Protein AF-A0A378BQN9-F1 (afdb_monomer_lite)

pLDDT: mean 83.09, std 16.57, range [41.69, 97.5]

Secondary structure (DSSP, 8-state):
------THHHHHHHHHHHHHHHTSTT-TT---HHHHHHHHHHHHHHHS-HHHHHHHHHHHGGGS--

Foldseek 3Di:
DPPDDPVVVLLVVLVVVLVVQCVDPPRVPPDDCVSVVSVVVVVVVVPDDPVVVVVVVVVVVVPPDD

Radius of gyration: 18.86 Å; chains: 1; bounding box: 32×31×54 Å

Structure (mmCIF, N/CA/C/O backbone):
data_AF-A0A378BQN9-F1
#
_entry.id   AF-A0A378BQN9-F1
#
loop_
_atom_site.group_PDB
_atom_site.id
_atom_site.type_symbol
_atom_site.label_atom_id
_atom_site.label_alt_id
_atom_site.label_comp_id
_atom_site.label_asym_id
_atom_site.label_entity_id
_atom_site.label_seq_id
_atom_site.pdbx_PDB_ins_code
_atom_site.Cartn_x
_atom_site.Cartn_y
_atom_site.Cartn_z
_atom_site.occupancy
_atom_site.B_iso_or_equiv
_atom_site.auth_seq_id
_atom_site.auth_comp_id
_atom_site.auth_asym_id
_atom_site.auth_atom_id
_atom_site.pdbx_PDB_model_num
ATOM 1 N N . MET A 1 1 ? 2.785 10.872 21.890 1.00 41.69 1 MET A N 1
ATOM 2 C CA . MET A 1 1 ? 3.321 10.020 20.802 1.00 41.69 1 MET A CA 1
ATOM 3 C C . MET A 1 1 ? 2.214 9.106 20.280 1.00 41.69 1 MET A C 1
ATOM 5 O O . MET A 1 1 ? 1.987 8.056 20.854 1.00 41.69 1 MET A O 1
ATOM 9 N N . THR A 1 2 ? 1.516 9.474 19.206 1.00 43.00 2 THR A N 1
ATOM 10 C CA . THR A 1 2 ? 0.705 8.527 18.410 1.00 43.00 2 THR A CA 1
ATOM 11 C C . THR A 1 2 ? 1.080 8.733 16.950 1.00 43.00 2 THR A C 1
ATOM 13 O O . THR A 1 2 ? 0.561 9.587 16.236 1.00 43.00 2 THR A O 1
ATOM 16 N N . ARG A 1 3 ? 2.113 8.003 16.534 1.00 52.75 3 ARG A N 1
ATOM 17 C CA . ARG A 1 3 ? 2.768 8.115 15.231 1.00 52.75 3 ARG A CA 1
ATOM 18 C C . ARG A 1 3 ? 1.938 7.373 14.179 1.00 52.75 3 ARG A C 1
ATOM 20 O O . ARG A 1 3 ? 2.342 6.317 13.723 1.00 52.75 3 ARG A O 1
ATOM 27 N N . GLY A 1 4 ? 0.777 7.899 13.793 1.00 60.09 4 GLY A N 1
ATOM 28 C CA . GLY A 1 4 ? 0.025 7.301 12.688 1.00 60.09 4 GLY A CA 1
ATOM 29 C C . GLY A 1 4 ? -1.421 7.739 12.588 1.00 60.09 4 GLY A C 1
ATOM 30 O O . GLY A 1 4 ? -2.267 7.043 13.118 1.00 60.09 4 GLY A O 1
ATOM 31 N N . ARG A 1 5 ? -1.685 8.855 11.895 1.00 62.94 5 ARG A N 1
ATOM 32 C CA . ARG A 1 5 ? -2.955 9.195 11.213 1.00 62.94 5 ARG A CA 1
ATOM 33 C C . ARG A 1 5 ? -2.702 10.306 10.189 1.00 62.94 5 ARG A C 1
ATOM 35 O O . ARG A 1 5 ? -3.253 11.394 10.289 1.00 62.94 5 ARG A O 1
ATOM 42 N N . LYS A 1 6 ? -1.783 10.081 9.249 1.00 73.00 6 LYS A N 1
ATOM 43 C CA . LYS A 1 6 ? -1.702 10.938 8.057 1.00 73.00 6 LYS A CA 1
ATOM 44 C C . LYS A 1 6 ? -2.362 10.155 6.926 1.00 73.00 6 LYS A C 1
ATOM 46 O O . LYS A 1 6 ? -1.658 9.339 6.335 1.00 73.00 6 LYS A O 1
ATOM 51 N N . PRO A 1 7 ? -3.678 10.310 6.684 1.00 78.19 7 PRO A N 1
ATOM 52 C CA . PRO A 1 7 ? -4.398 9.533 5.668 1.00 78.19 7 PRO A CA 1
ATOM 53 C C . PRO A 1 7 ? -3.743 9.644 4.283 1.00 78.19 7 PRO A C 1
ATOM 55 O O . PRO A 1 7 ? -3.724 8.684 3.523 1.00 78.19 7 PRO A O 1
ATOM 58 N N . GLN A 1 8 ? -3.065 10.764 4.021 1.00 86.19 8 GLN A N 1
ATOM 59 C CA . GLN A 1 8 ? -2.287 11.005 2.805 1.00 86.19 8 GLN A CA 1
ATOM 60 C C . GLN A 1 8 ? -1.169 9.971 2.582 1.00 86.19 8 GLN A C 1
ATOM 62 O O . GLN A 1 8 ? -0.773 9.726 1.448 1.00 86.19 8 GLN A O 1
ATOM 67 N N . ARG A 1 9 ? -0.654 9.332 3.642 1.00 90.62 9 ARG A N 1
ATOM 68 C CA . ARG A 1 9 ? 0.437 8.352 3.526 1.00 90.62 9 ARG A CA 1
ATOM 69 C C . ARG A 1 9 ? 0.025 7.083 2.799 1.00 90.62 9 ARG A C 1
ATOM 71 O O . ARG A 1 9 ? 0.865 6.500 2.131 1.00 90.62 9 ARG A O 1
ATOM 78 N N . VAL A 1 10 ? -1.230 6.654 2.920 1.00 93.31 10 VAL A N 1
ATOM 79 C CA . VAL A 1 10 ? -1.697 5.441 2.231 1.00 93.31 10 VAL A CA 1
ATOM 80 C C . VAL A 1 10 ? -1.681 5.667 0.720 1.00 93.31 10 VAL A C 1
ATOM 82 O O . VAL A 1 10 ? -1.157 4.843 -0.022 1.00 93.31 10 VAL A O 1
ATOM 85 N N . GLN A 1 11 ? -2.130 6.845 0.282 1.00 93.56 11 GLN A N 1
ATOM 86 C CA . GLN A 1 11 ? -2.039 7.259 -1.116 1.00 93.56 11 GLN A CA 1
ATOM 87 C C . GLN A 1 11 ? -0.587 7.369 -1.598 1.00 93.56 11 GLN A C 1
ATOM 89 O O . GLN A 1 11 ? -0.263 6.910 -2.688 1.00 93.56 11 GLN A O 1
ATOM 94 N N . GLN A 1 12 ? 0.309 7.924 -0.776 1.00 95.75 12 GLN A N 1
ATOM 95 C CA . GLN A 1 12 ? 1.737 7.995 -1.107 1.00 95.75 12 GLN A CA 1
ATOM 96 C C . GLN A 1 12 ? 2.372 6.607 -1.250 1.00 95.75 12 GLN A C 1
ATOM 98 O O . GLN A 1 12 ? 3.184 6.406 -2.149 1.00 95.75 12 GLN A O 1
ATOM 103 N N . ILE A 1 13 ? 2.001 5.645 -0.401 1.00 95.44 13 ILE A N 1
ATOM 104 C CA . ILE A 1 13 ? 2.477 4.259 -0.502 1.00 95.44 13 ILE A CA 1
ATOM 105 C C . ILE A 1 13 ? 2.003 3.627 -1.813 1.00 95.44 13 ILE A C 1
ATOM 107 O O . ILE A 1 13 ? 2.827 3.062 -2.528 1.00 95.44 13 ILE A O 1
ATOM 111 N N . ALA A 1 14 ? 0.719 3.762 -2.163 1.00 96.00 14 ALA A N 1
ATOM 112 C CA . ALA A 1 14 ? 0.196 3.245 -3.429 1.00 96.00 14 ALA A CA 1
ATOM 113 C C . ALA A 1 14 ? 0.962 3.822 -4.634 1.00 96.00 14 ALA A C 1
ATOM 115 O O . ALA A 1 14 ? 1.473 3.064 -5.455 1.00 96.00 14 ALA A O 1
ATOM 116 N N . LEU A 1 15 ? 1.129 5.150 -4.676 1.00 96.06 15 LEU A N 1
ATOM 117 C CA . LEU A 1 15 ? 1.812 5.849 -5.769 1.00 96.06 15 LEU A CA 1
ATOM 118 C C . LEU A 1 15 ? 3.292 5.461 -5.890 1.00 96.06 15 LEU A C 1
ATOM 120 O O . LEU A 1 15 ? 3.779 5.181 -6.980 1.00 96.06 15 LEU A O 1
ATOM 124 N N . THR A 1 16 ? 4.024 5.459 -4.775 1.00 97.38 16 THR A N 1
ATOM 125 C CA . THR A 1 16 ? 5.462 5.137 -4.787 1.00 97.38 16 THR A CA 1
ATOM 126 C C . THR A 1 16 ? 5.723 3.683 -5.160 1.00 97.38 16 THR A C 1
ATOM 128 O O . THR A 1 16 ? 6.693 3.405 -5.858 1.00 97.38 16 THR A O 1
ATOM 131 N N . SER A 1 17 ? 4.840 2.765 -4.763 1.00 97.00 17 SER A N 1
ATOM 132 C CA . SER A 1 17 ? 4.975 1.346 -5.104 1.00 97.00 17 SER A CA 1
ATOM 133 C C . SER A 1 17 ? 4.647 1.070 -6.577 1.00 97.00 17 SER A C 1
ATOM 135 O O . SER A 1 17 ? 5.307 0.251 -7.211 1.00 97.00 17 SER A O 1
ATOM 137 N N . GLU A 1 18 ? 3.670 1.780 -7.148 1.00 97.50 18 GLU A N 1
ATOM 138 C CA . GLU A 1 18 ? 3.380 1.743 -8.587 1.00 97.50 18 GLU A CA 1
ATOM 139 C C . GLU A 1 18 ? 4.545 2.315 -9.408 1.00 97.50 18 GLU A C 1
ATOM 141 O O . GLU A 1 18 ? 4.948 1.732 -10.417 1.00 97.50 18 GLU A O 1
ATOM 146 N N . ALA A 1 19 ? 5.135 3.420 -8.941 1.00 96.94 19 ALA A N 1
ATOM 147 C CA . ALA A 1 19 ? 6.320 4.011 -9.553 1.00 96.94 19 ALA A CA 1
ATOM 148 C C . ALA A 1 19 ? 7.542 3.073 -9.505 1.00 96.94 19 ALA A C 1
ATOM 150 O O . ALA A 1 19 ? 8.276 3.011 -10.487 1.00 96.94 19 ALA A O 1
ATOM 151 N N . ASP A 1 20 ? 7.743 2.310 -8.419 1.00 97.38 20 ASP A N 1
ATOM 152 C CA . ASP A 1 20 ? 8.825 1.309 -8.326 1.00 97.38 20 ASP A CA 1
ATOM 153 C C . ASP A 1 20 ? 8.694 0.218 -9.394 1.00 97.38 20 ASP A C 1
ATOM 155 O O . ASP A 1 20 ? 9.676 -0.133 -10.048 1.00 97.38 20 ASP A O 1
ATOM 159 N N . VAL A 1 21 ? 7.479 -0.298 -9.609 1.00 96.62 21 VAL A N 1
ATOM 160 C CA . VAL A 1 21 ? 7.244 -1.316 -10.641 1.00 96.62 21 VAL A CA 1
ATOM 161 C C . VAL A 1 21 ? 7.487 -0.744 -12.030 1.00 96.62 21 VAL A C 1
ATOM 163 O O . VAL A 1 21 ? 8.222 -1.347 -12.808 1.00 96.62 21 VAL A O 1
ATOM 166 N N . ARG A 1 22 ? 6.928 0.432 -12.334 1.00 97.06 22 ARG A N 1
ATOM 167 C CA . ARG A 1 22 ? 7.062 1.050 -13.663 1.00 97.06 22 ARG A CA 1
ATOM 168 C C . ARG A 1 22 ? 8.448 1.612 -13.958 1.00 97.06 22 ARG A C 1
ATOM 170 O O . ARG A 1 22 ? 8.773 1.818 -15.121 1.00 97.06 22 ARG A O 1
ATOM 177 N N . GLY A 1 23 ? 9.265 1.852 -12.934 1.00 96.88 23 GLY A N 1
ATOM 178 C CA . GLY A 1 23 ? 10.658 2.273 -13.092 1.00 96.88 23 GLY A CA 1
ATOM 179 C C . GLY A 1 23 ? 11.582 1.168 -13.612 1.00 96.88 23 GLY A C 1
ATOM 180 O O . GLY A 1 23 ? 12.730 1.444 -13.957 1.00 96.88 23 GLY A O 1
A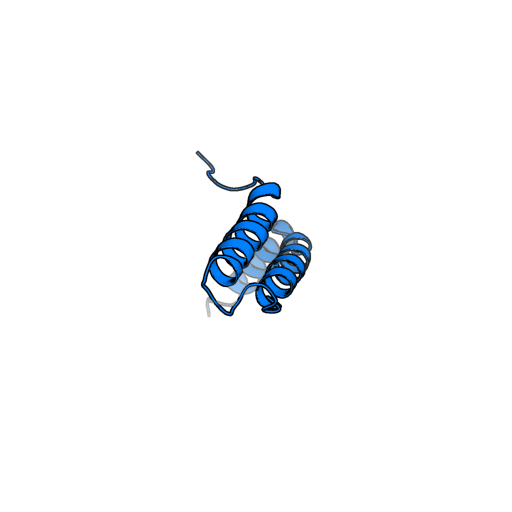TOM 181 N N . ARG A 1 24 ? 1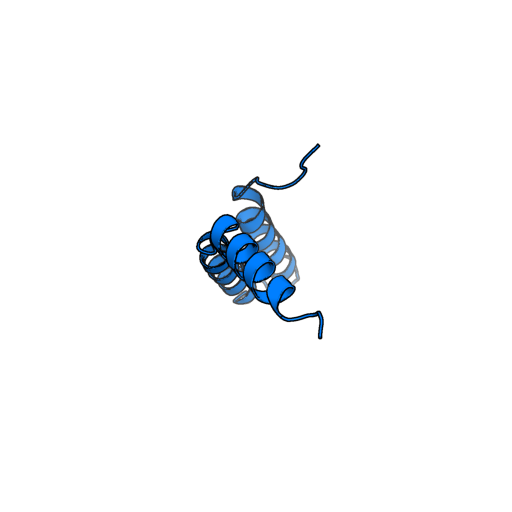1.107 -0.082 -13.672 1.00 96.50 24 ARG A N 1
ATOM 182 C CA . ARG A 1 24 ? 11.862 -1.219 -14.206 1.00 96.50 24 ARG A CA 1
ATOM 183 C C . ARG A 1 24 ? 11.662 -1.307 -15.715 1.00 96.50 24 ARG A C 1
ATOM 185 O O . ARG A 1 24 ? 10.530 -1.288 -16.191 1.00 96.50 24 ARG A O 1
ATOM 192 N N . THR A 1 25 ? 12.758 -1.461 -16.454 1.00 96.94 25 THR A N 1
ATOM 193 C CA . THR A 1 25 ? 12.724 -1.628 -17.912 1.00 96.94 25 THR A CA 1
ATOM 194 C C . THR A 1 25 ? 11.801 -2.779 -18.311 1.00 96.94 25 THR A C 1
ATOM 196 O O . THR A 1 25 ? 11.946 -3.891 -17.800 1.00 96.94 25 THR A O 1
ATOM 199 N N . GLY A 1 26 ? 10.864 -2.511 -19.221 1.00 96.94 26 GLY A N 1
ATOM 200 C CA . GLY A 1 26 ? 9.865 -3.477 -19.687 1.00 96.94 26 GLY A CA 1
ATOM 201 C C . GLY A 1 26 ? 8.582 -3.541 -18.846 1.00 96.94 26 GLY A C 1
ATOM 202 O O . GLY A 1 26 ? 7.700 -4.338 -19.162 1.00 96.94 26 GLY A O 1
ATOM 203 N N . PHE A 1 27 ? 8.455 -2.725 -17.793 1.00 95.50 27 PHE A N 1
ATOM 204 C CA . PHE A 1 27 ? 7.271 -2.645 -16.927 1.00 95.50 27 PHE A CA 1
ATOM 205 C C . PHE A 1 27 ? 6.590 -1.272 -16.955 1.00 95.50 27 PHE A C 1
ATOM 207 O O . PHE A 1 27 ? 5.695 -1.011 -16.151 1.00 95.50 27 PHE A O 1
ATOM 214 N N . GLU A 1 28 ? 6.953 -0.398 -17.891 1.00 97.25 28 GLU A N 1
ATOM 215 C CA . GLU A 1 28 ? 6.488 0.991 -17.970 1.00 97.25 28 GLU A CA 1
ATOM 216 C C . GLU A 1 28 ? 4.954 1.084 -18.060 1.00 97.25 28 GLU A C 1
ATOM 218 O O . GLU A 1 28 ? 4.346 2.002 -17.511 1.00 97.25 28 GLU A O 1
ATOM 223 N N . ALA A 1 29 ? 4.325 0.097 -18.707 1.00 95.75 29 ALA A N 1
ATOM 224 C CA . ALA A 1 29 ? 2.876 -0.023 -18.864 1.00 95.75 29 ALA A CA 1
ATOM 225 C C . ALA A 1 29 ? 2.238 -1.081 -17.945 1.00 95.75 29 ALA A C 1
ATOM 227 O O . ALA A 1 29 ? 1.082 -1.454 -18.148 1.00 95.75 29 ALA A O 1
ATOM 228 N N . SER A 1 30 ? 2.965 -1.590 -16.944 1.00 95.12 30 SER A N 1
ATOM 229 C CA . SER A 1 30 ? 2.413 -2.578 -16.017 1.00 95.12 30 SER A CA 1
ATOM 230 C C . SER A 1 30 ? 1.235 -1.975 -15.247 1.00 95.12 30 SER A C 1
ATOM 232 O O . SER A 1 30 ? 1.364 -0.922 -14.604 1.00 95.12 30 SER A O 1
ATOM 234 N N . ASP A 1 31 ? 0.085 -2.654 -15.291 1.00 95.94 31 ASP A N 1
ATOM 235 C CA . ASP A 1 31 ? -1.004 -2.385 -14.352 1.00 95.94 31 ASP A CA 1
ATOM 236 C C . ASP A 1 31 ? -0.527 -2.723 -12.933 1.00 95.94 31 ASP A C 1
ATOM 238 O O . ASP A 1 31 ? 0.301 -3.617 -12.725 1.00 95.94 31 ASP A O 1
ATOM 242 N N . TYR A 1 32 ? -1.033 -1.971 -11.962 1.00 96.25 32 TYR A N 1
ATOM 243 C CA . TYR A 1 32 ? -0.673 -2.079 -10.552 1.00 96.25 32 TYR A CA 1
ATOM 244 C C . TYR A 1 32 ? -1.950 -2.133 -9.692 1.00 96.25 32 TYR A C 1
ATOM 246 O O . TYR A 1 32 ? -2.248 -1.205 -8.930 1.00 96.25 32 TYR A O 1
ATOM 254 N N . PRO A 1 33 ? -2.764 -3.204 -9.816 1.00 96.81 33 PRO A N 1
ATOM 255 C CA . PRO A 1 33 ? -4.060 -3.322 -9.139 1.00 96.81 33 PRO A CA 1
ATOM 256 C C . PRO A 1 33 ? -3.956 -3.263 -7.609 1.00 96.81 33 PRO A C 1
ATOM 258 O O . PRO A 1 33 ? -4.879 -2.803 -6.940 1.00 96.81 33 PRO A O 1
ATOM 261 N N . GLN A 1 34 ? -2.818 -3.656 -7.039 1.00 95.94 34 GLN A N 1
ATOM 262 C CA . GLN A 1 34 ? -2.566 -3.615 -5.600 1.00 95.94 34 GLN A CA 1
ATOM 263 C C . GLN A 1 34 ? -2.619 -2.193 -5.013 1.00 95.94 34 GLN A C 1
ATOM 265 O O . GLN A 1 34 ? -2.976 -2.041 -3.846 1.00 95.94 34 GLN A O 1
ATOM 270 N N . GLY A 1 35 ? -2.337 -1.149 -5.806 1.00 96.00 35 GLY A N 1
ATOM 271 C CA . GLY A 1 35 ? -2.511 0.240 -5.373 1.00 96.00 35 GLY A CA 1
ATOM 272 C C . GLY A 1 35 ? -3.983 0.581 -5.125 1.00 96.00 35 GLY A C 1
ATOM 273 O O . GLY A 1 35 ? -4.314 1.166 -4.095 1.00 96.00 35 GLY A O 1
ATOM 274 N N . ARG A 1 36 ? -4.875 0.139 -6.022 1.00 96.31 36 ARG A N 1
ATOM 275 C CA . ARG A 1 36 ? -6.333 0.300 -5.880 1.00 96.31 36 ARG A CA 1
ATOM 276 C C . ARG A 1 36 ? -6.871 -0.506 -4.702 1.00 96.31 36 ARG A C 1
ATOM 278 O O . ARG A 1 36 ? -7.536 0.057 -3.841 1.00 96.31 36 ARG A O 1
ATOM 285 N N . LEU A 1 37 ? -6.476 -1.776 -4.598 1.00 97.19 37 LEU A N 1
ATOM 286 C CA . LEU A 1 37 ? -6.873 -2.648 -3.487 1.00 97.19 37 LEU A CA 1
ATOM 287 C C . LEU A 1 37 ? -6.468 -2.076 -2.121 1.00 97.19 37 LEU A C 1
ATOM 289 O O . LEU A 1 37 ? -7.237 -2.152 -1.165 1.00 97.19 37 LEU A O 1
ATOM 293 N N . LEU A 1 38 ? -5.278 -1.474 -2.016 1.00 95.50 38 LEU A N 1
ATOM 294 C CA . LEU A 1 38 ? -4.828 -0.823 -0.786 1.00 95.50 38 LEU A CA 1
ATOM 295 C C . LEU A 1 38 ? -5.721 0.368 -0.407 1.00 95.50 38 LEU A C 1
ATOM 297 O O . LEU A 1 38 ? -6.038 0.542 0.771 1.00 95.50 38 LEU A O 1
ATOM 301 N N . LEU A 1 39 ? -6.110 1.188 -1.385 1.00 94.25 39 LEU A N 1
ATOM 302 C CA . LEU A 1 39 ? -6.971 2.349 -1.159 1.00 94.25 39 LEU A CA 1
ATOM 303 C C . LEU A 1 39 ? -8.388 1.928 -0.756 1.00 94.25 39 LEU A C 1
ATOM 305 O O . LEU A 1 39 ? -8.901 2.430 0.241 1.00 94.25 39 LEU A O 1
ATOM 309 N N . GLU A 1 40 ? -8.971 0.952 -1.448 1.00 95.69 40 GLU A N 1
ATOM 310 C CA . GLU A 1 40 ? -10.291 0.397 -1.121 1.00 95.69 40 GLU A CA 1
ATOM 311 C C . GLU A 1 40 ? -10.308 -0.221 0.287 1.00 95.69 40 GLU A C 1
ATOM 313 O O . GLU A 1 40 ? -11.176 0.081 1.109 1.00 95.69 40 GLU A O 1
ATOM 318 N N . ALA A 1 41 ? -9.302 -1.038 0.620 1.00 93.69 41 ALA A N 1
ATOM 319 C CA . ALA A 1 41 ? -9.180 -1.628 1.952 1.00 93.69 41 ALA A CA 1
ATOM 320 C C . ALA A 1 41 ? -9.022 -0.557 3.042 1.00 93.69 41 ALA A C 1
ATOM 322 O O . ALA A 1 41 ? -9.559 -0.697 4.145 1.00 93.69 41 ALA A O 1
ATOM 323 N N . TRP A 1 42 ? -8.302 0.526 2.743 1.00 92.69 42 TRP A N 1
ATOM 324 C CA . TRP A 1 42 ? -8.159 1.658 3.649 1.00 92.69 42 TRP A CA 1
ATOM 325 C C . TRP A 1 42 ? -9.485 2.389 3.884 1.00 92.69 42 TRP A C 1
ATOM 327 O O . TRP A 1 42 ? -9.794 2.719 5.029 1.00 92.69 42 TRP A O 1
ATOM 337 N N . GLU A 1 43 ? -10.294 2.607 2.848 1.00 92.00 43 GLU A N 1
ATOM 338 C CA . GLU A 1 43 ? -11.626 3.210 2.983 1.00 92.00 43 GLU A CA 1
ATOM 339 C C . GLU A 1 43 ? -12.544 2.365 3.869 1.00 92.00 43 GLU A C 1
ATOM 341 O O . GLU A 1 43 ? -13.140 2.881 4.821 1.00 92.00 43 GLU A O 1
ATOM 346 N N . VAL A 1 44 ? -12.576 1.050 3.637 1.00 92.00 44 VAL A N 1
ATOM 347 C CA . VAL A 1 44 ? -13.329 0.111 4.478 1.00 92.00 44 VAL A CA 1
ATOM 348 C C . VAL A 1 44 ? -12.828 0.165 5.920 1.00 92.00 44 VAL A C 1
ATOM 350 O O . VAL A 1 44 ? -13.631 0.294 6.844 1.00 92.00 44 VAL A O 1
ATOM 353 N N . ALA A 1 45 ? -11.511 0.151 6.139 1.00 88.56 45 ALA A N 1
ATOM 354 C CA . ALA A 1 45 ? -10.928 0.230 7.475 1.00 88.56 45 ALA A CA 1
ATOM 355 C C . ALA A 1 45 ? -11.274 1.544 8.199 1.00 88.56 45 ALA A C 1
ATOM 357 O O . ALA A 1 45 ? -11.502 1.531 9.410 1.00 88.56 45 ALA A O 1
ATOM 358 N N . GLN A 1 46 ? -11.358 2.669 7.481 1.00 87.00 46 GLN A N 1
ATOM 359 C CA . GLN A 1 46 ? -11.767 3.952 8.061 1.00 87.00 46 GLN A CA 1
ATOM 360 C C . GLN A 1 46 ? -13.239 3.984 8.485 1.00 87.00 46 GLN A C 1
ATOM 362 O O . GLN A 1 46 ? -13.571 4.697 9.433 1.00 87.00 46 GLN A O 1
ATOM 367 N N . SER A 1 47 ? -14.112 3.205 7.839 1.00 85.62 47 SER A N 1
ATOM 368 C CA . SER A 1 47 ? -15.522 3.093 8.240 1.00 85.62 47 SER A CA 1
ATOM 369 C C . SER A 1 47 ? -15.731 2.318 9.548 1.00 85.62 47 SER A C 1
ATOM 371 O O . SER A 1 47 ? -16.794 2.412 10.164 1.00 85.62 47 SER A O 1
ATOM 373 N N . VAL A 1 48 ? -14.720 1.578 10.020 1.00 85.12 48 VAL A N 1
ATOM 374 C CA . VAL A 1 48 ? -14.825 0.795 11.253 1.00 85.12 48 VAL A CA 1
ATOM 375 C C . VAL A 1 48 ? -14.701 1.708 12.474 1.00 85.12 48 VAL A C 1
ATOM 377 O O . VAL A 1 48 ? -13.627 2.205 12.825 1.00 85.12 48 VAL A O 1
ATOM 380 N N . SER A 1 49 ? -15.813 1.879 13.191 1.00 78.50 49 SER A N 1
ATOM 381 C CA . SER A 1 49 ? -15.847 2.629 14.447 1.00 78.50 49 SER A CA 1
ATOM 382 C C . SER A 1 49 ? -15.046 1.919 15.539 1.00 78.50 49 SER A C 1
ATOM 384 O O . SER A 1 49 ? -15.419 0.862 16.053 1.00 78.50 49 SER A O 1
ATOM 386 N N . THR A 1 50 ? -13.958 2.549 15.985 1.00 76.38 50 THR A N 1
ATOM 387 C CA . THR A 1 50 ? -13.126 2.024 17.080 1.00 76.38 50 THR A CA 1
ATOM 388 C C . THR A 1 50 ? -13.914 1.908 18.388 1.00 76.38 50 THR A C 1
ATOM 390 O O . THR A 1 50 ? -13.657 1.010 19.188 1.00 76.38 50 THR A O 1
ATOM 393 N N . LYS A 1 51 ? -14.908 2.783 18.602 1.00 74.62 51 LYS A N 1
ATOM 394 C CA . LYS A 1 51 ? -15.789 2.740 19.779 1.00 74.62 51 LYS A CA 1
ATOM 395 C C . LYS A 1 51 ? -16.664 1.489 19.783 1.00 74.62 51 LYS A C 1
ATOM 397 O O . LYS A 1 51 ? -16.816 0.862 20.827 1.00 74.62 51 LYS A O 1
ATOM 402 N N . GLU A 1 52 ? -17.205 1.106 18.630 1.00 75.38 52 GLU A N 1
ATOM 403 C CA . GLU A 1 52 ? -18.055 -0.083 18.500 1.00 75.38 52 GLU A CA 1
A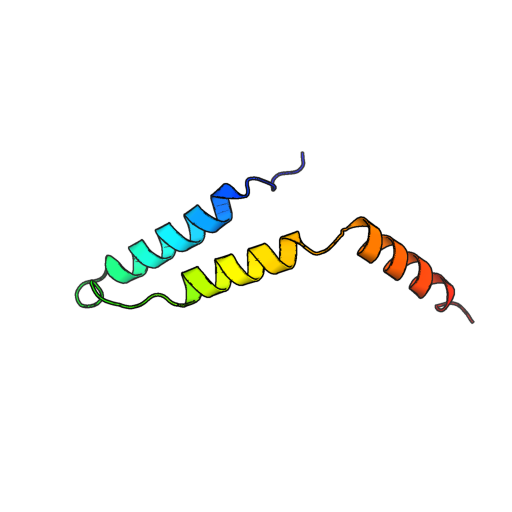TOM 404 C C . GLU A 1 52 ? -17.262 -1.375 18.671 1.00 75.38 52 GLU A C 1
ATOM 406 O O . GLU A 1 52 ? -17.709 -2.286 19.371 1.00 75.38 52 GLU A O 1
ATOM 411 N N . VAL A 1 53 ? -16.055 -1.432 18.102 1.00 76.50 53 VAL A N 1
ATOM 412 C CA . VAL A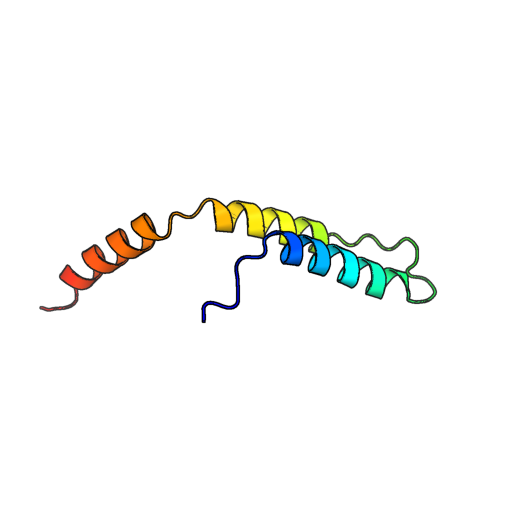 1 53 ? -15.139 -2.567 18.281 1.00 76.50 53 VAL A CA 1
ATOM 413 C C . VAL A 1 53 ? -14.796 -2.751 19.762 1.00 76.50 53 VAL A C 1
ATOM 415 O O . VAL A 1 53 ? -14.908 -3.857 20.291 1.00 76.50 53 VAL A O 1
ATOM 418 N N . VAL A 1 54 ? -14.459 -1.666 20.468 1.00 78.31 54 VAL A N 1
ATOM 419 C CA . VAL A 1 54 ? -14.171 -1.713 21.911 1.00 78.31 54 VAL A CA 1
ATOM 420 C C . VAL A 1 54 ? -15.415 -2.099 22.718 1.00 78.31 54 VAL A C 1
ATOM 422 O O . VAL A 1 54 ? -15.325 -2.946 23.607 1.00 78.31 54 VAL A O 1
ATOM 425 N N . ALA A 1 55 ? -16.591 -1.553 22.399 1.00 75.69 55 ALA A N 1
ATOM 426 C CA . ALA A 1 55 ? -17.840 -1.898 23.079 1.00 75.69 55 ALA A CA 1
ATOM 427 C C . ALA A 1 55 ? -18.208 -3.386 22.913 1.00 75.69 55 ALA A C 1
ATOM 429 O O . ALA A 1 55 ? -18.624 -4.031 23.880 1.00 75.69 55 ALA A O 1
ATOM 430 N N . ARG A 1 56 ? -18.010 -3.959 21.718 1.00 74.31 56 ARG A N 1
ATOM 431 C CA . ARG A 1 56 ? -18.182 -5.399 21.459 1.00 74.31 56 ARG A CA 1
ATOM 432 C C . ARG A 1 56 ? -17.162 -6.246 22.221 1.00 74.31 56 ARG A C 1
ATOM 434 O O . ARG A 1 56 ? -17.555 -7.215 22.868 1.00 74.31 56 ARG A O 1
ATOM 441 N N . ALA A 1 57 ? -15.888 -5.855 22.225 1.00 73.81 57 ALA A N 1
ATOM 442 C CA . ALA A 1 57 ? -14.841 -6.559 22.966 1.00 73.81 57 ALA A CA 1
ATOM 443 C C . ALA A 1 57 ? -15.107 -6.578 24.486 1.00 73.81 57 ALA A C 1
ATOM 445 O O . ALA A 1 57 ? -14.918 -7.599 25.148 1.00 73.81 57 ALA A O 1
ATOM 446 N N . LEU A 1 58 ? -15.611 -5.472 25.046 1.00 70.56 58 LEU A N 1
ATOM 447 C CA . LEU A 1 58 ? -15.995 -5.386 26.459 1.00 70.56 58 LEU A CA 1
ATOM 448 C C . LEU A 1 58 ? -17.226 -6.240 26.798 1.00 70.56 58 LEU A C 1
ATOM 450 O O . LEU A 1 58 ? -17.284 -6.793 27.896 1.00 70.56 58 LEU A O 1
ATOM 454 N N . LYS A 1 59 ? -18.186 -6.390 25.874 1.00 65.00 59 LYS A N 1
ATOM 455 C CA . LYS A 1 59 ? -19.323 -7.313 26.040 1.00 65.00 59 LYS A CA 1
ATOM 456 C C . LYS A 1 59 ? -18.886 -8.782 25.995 1.00 65.00 59 LYS A C 1
ATOM 458 O O . LYS A 1 59 ? -19.343 -9.555 26.828 1.00 65.00 59 LYS A O 1
ATOM 463 N N . GLY A 1 60 ? -17.968 -9.154 25.101 1.00 61.03 60 GLY A N 1
ATOM 464 C CA . GLY A 1 60 ? -17.444 -10.526 25.001 1.00 61.03 60 GLY A CA 1
ATOM 465 C C . GLY A 1 60 ? -16.666 -10.981 26.242 1.00 61.03 60 GLY A C 1
ATOM 466 O O . GLY A 1 60 ? -16.809 -12.119 26.679 1.00 61.03 60 GLY A O 1
ATOM 467 N N . ARG A 1 61 ? -15.923 -10.075 26.897 1.00 59.75 61 ARG A N 1
ATOM 468 C CA . ARG A 1 61 ? -15.221 -10.385 28.158 1.00 59.75 61 ARG A CA 1
ATOM 469 C C . ARG A 1 61 ? -16.144 -10.711 29.337 1.00 5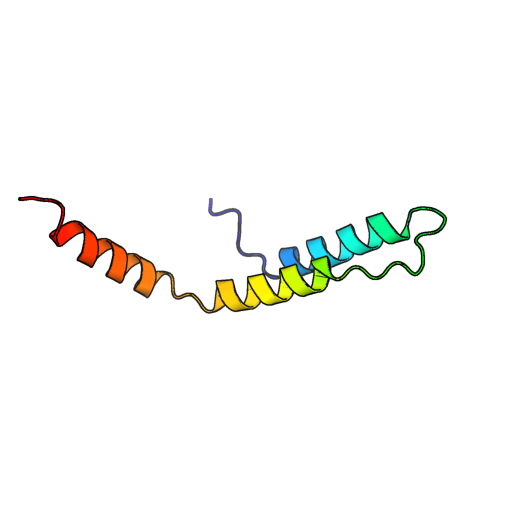9.75 61 ARG A C 1
ATOM 471 O O . ARG A 1 61 ? -15.668 -11.299 30.304 1.00 59.75 61 ARG A O 1
ATOM 478 N N . LYS A 1 62 ? -17.438 -10.371 29.274 1.00 56.16 62 LYS A N 1
ATOM 479 C CA . LYS A 1 62 ? -18.409 -10.744 30.317 1.00 56.16 62 LYS A CA 1
ATOM 480 C C . LYS A 1 62 ? -18.782 -12.233 30.298 1.00 56.16 62 LYS A C 1
ATOM 482 O O . LYS A 1 62 ? -19.336 -12.699 31.281 1.00 56.16 62 LYS A O 1
ATOM 487 N N . PHE A 1 63 ? -18.436 -12.973 29.240 1.00 53.44 63 PHE A N 1
ATOM 488 C CA . PHE A 1 63 ? -18.726 -14.408 29.109 1.00 53.44 63 PHE A CA 1
ATOM 489 C C . PHE A 1 63 ? -17.494 -15.318 29.271 1.00 53.44 63 PHE A C 1
ATOM 491 O O . PHE A 1 63 ? -17.608 -16.525 29.116 1.00 53.44 63 PHE A O 1
ATOM 498 N N . ALA A 1 64 ? -16.321 -14.772 29.613 1.00 54.09 64 ALA A N 1
ATOM 499 C CA . ALA A 1 64 ? -15.078 -15.543 29.767 1.00 54.09 64 ALA A CA 1
ATOM 500 C C . ALA A 1 64 ? -14.770 -15.962 31.223 1.00 54.09 64 ALA A C 1
ATOM 502 O O . ALA A 1 64 ? -13.610 -16.182 31.568 1.00 54.09 64 ALA A O 1
ATOM 503 N N . ARG A 1 65 ? -15.778 -16.026 32.102 1.00 49.59 65 ARG A N 1
ATOM 504 C CA . ARG A 1 65 ? -15.634 -16.574 33.459 1.00 49.59 65 ARG A CA 1
ATOM 505 C C . ARG A 1 65 ? -16.917 -17.281 33.900 1.00 49.59 65 ARG A C 1
ATOM 507 O O . ARG A 1 65 ? -17.841 -16.635 34.385 1.00 49.59 65 ARG A O 1
ATOM 514 N N . SER A 1 66 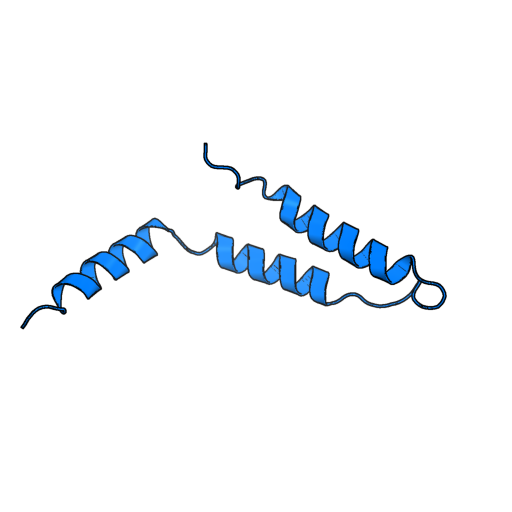? -16.926 -18.595 33.716 1.00 45.22 66 SER A N 1
ATOM 515 C CA . SER A 1 66 ? -17.596 -19.612 34.531 1.00 45.22 66 SER A CA 1
ATOM 516 C C . SER A 1 66 ? -16.974 -20.957 34.198 1.00 45.22 66 SER A C 1
ATOM 518 O O . SER A 1 66 ? -16.596 -21.136 33.021 1.00 45.22 66 SER A O 1
#

Organism: Klebsiella pneumoniae (NCBI:txid573)

Sequence (66 aa):
MTRGRKPQRVQQIALTSEADVRGRTGFEASDYPQGRLLLEAWEVAQSVSTKEVVARALKGRKFARS